Protein AF-A0A378VZH0-F1 (afdb_monomer)

Nearest PDB structures (foldseek):
  8a3v-assembly1_A  TM=7.792E-01  e=4.083E-11  Vibrio cholerae
  7t22-assembly1_F  TM=6.990E-01  e=3.457E-10  Escherichia coli K-12
  2r5u-assembly1_A  TM=9.562E-01  e=1.213E-07  unclassified
  2r6e-assembly1_A  TM=9.389E-01  e=1.213E-07  Geobacillus stearothermophilus
  2r5u-assembly1_F  TM=9.500E-01  e=8.712E-07  unclassified

Secondary structure (DSSP, 8-state):
---GGG-SSHHHHHHHHHHHHHHHTT----HHHHHHHHHHTT-TTTTTHHHHHHHHHHH---GGGHHHHHHHHHHHHHHHHHHHHHHHHHHHHH--TT--HHHHHHHHHHHHHHHHHHHHHHHS----HHHHHHHHHHHHHHHHTSS-TT---S---S-TTSTT---------

Mean predicted aligned error: 15.37 Å

pLDDT: mean 76.11, std 18.58, range [34.81, 94.12]

Organism: Neisseria gonorrhoeae (NCBI:txid485)

Foldseek 3Di:
DAALLLDPQVLSSLLRVLCVVCVVVVHDNDLVSSCVSCVVVVNQVVNVHSVVSVVVVVPDPDCPCVVVVRVVSNVSSLVVLVVVLVVVLVVCVVPVVPPDPVVSVVVSVVSNVVSVVVVVCVVPPDPPVVVVVVVVVVVVVVVVPPPDPPDDPDDPPPDPPPVPDDDPDDDDD

Solvent-accessible surface area (backbone atoms only — not comparable to full-atom values): 10300 Å² total; per-residue (Å²): 92,75,57,42,82,37,42,88,50,68,31,55,20,53,52,46,45,48,39,52,50,30,49,74,70,74,38,77,69,47,74,66,53,41,46,53,54,29,49,76,68,74,37,30,66,70,42,59,32,70,70,43,52,53,52,51,62,71,71,52,70,78,71,89,52,49,69,60,53,45,50,54,41,42,54,56,29,52,56,49,53,50,52,50,52,50,52,50,46,54,50,41,71,78,52,46,86,89,56,55,73,65,60,54,47,54,55,45,52,52,55,55,47,51,56,52,50,56,52,48,57,28,69,61,48,77,72,54,66,69,58,57,49,48,54,52,50,51,51,48,49,57,61,67,69,46,94,59,101,80,74,75,94,56,87,82,85,83,62,82,82,68,78,79,59,82,80,84,76,80,88,81,135

InterPro domains:
  IPR007693 DNA helicase, DnaB-like, N-te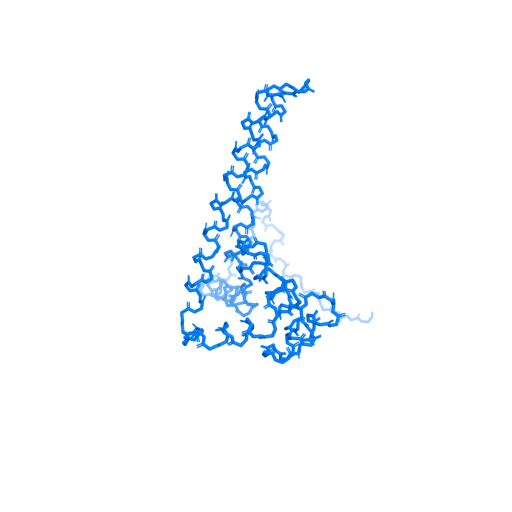rminal [PF00772] (2-75)
  IPR016136 DNA helicase DnaB, N-terminal/DNA primase DnaG, C-terminal [G3DSA:1.10.860.10] (1-133)
  IPR036185 DNA helicase, DnaB-like, N-terminal domain superfamily [SSF48024] (2-83)

Structure (mmCIF, N/CA/C/O backbone):
data_AF-A0A378VZH0-F1
#
_entry.id   AF-A0A378VZH0-F1
#
loop_
_atom_site.group_PDB
_atom_site.id
_atom_site.type_symbol
_atom_site.label_atom_id
_atom_site.label_alt_id
_atom_site.label_comp_id
_atom_site.label_asym_id
_atom_site.label_entity_id
_atom_site.label_seq_id
_atom_site.pdbx_PDB_ins_code
_atom_site.Cartn_x
_atom_site.Cartn_y
_atom_site.Cartn_z
_atom_site.occupancy
_atom_site.B_iso_or_equiv
_atom_site.aut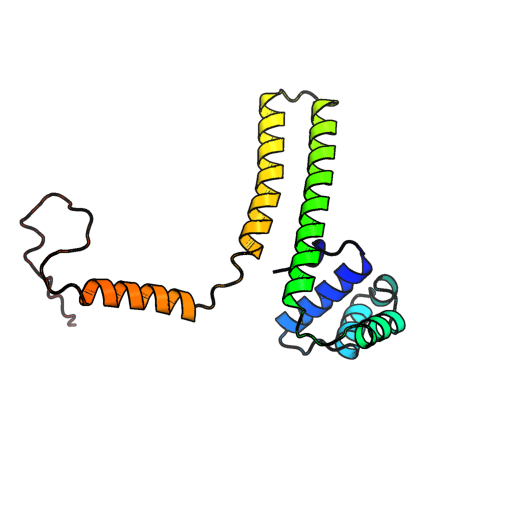h_seq_id
_atom_site.auth_comp_id
_atom_site.auth_asym_id
_atom_site.auth_atom_id
_atom_site.pdbx_PDB_model_num
ATOM 1 N N . MET A 1 1 ? -9.698 -3.424 -3.950 1.00 63.75 1 MET A N 1
ATOM 2 C CA . MET A 1 1 ? -9.376 -3.304 -2.515 1.00 63.75 1 MET A CA 1
ATOM 3 C C . MET A 1 1 ? -8.077 -2.526 -2.349 1.00 63.75 1 MET A C 1
ATOM 5 O O . MET A 1 1 ? -7.271 -2.524 -3.277 1.00 63.75 1 MET A O 1
ATOM 9 N N . VAL A 1 2 ? -7.932 -1.833 -1.219 1.00 76.81 2 VAL A N 1
ATOM 10 C CA . VAL A 1 2 ? -6.747 -1.038 -0.841 1.00 76.81 2 VAL A CA 1
ATOM 11 C C . VAL A 1 2 ? -5.803 -1.924 -0.027 1.00 76.81 2 VAL A C 1
ATOM 13 O O . VAL A 1 2 ? -6.284 -2.721 0.778 1.00 76.81 2 VAL A O 1
ATOM 16 N N . SER A 1 3 ? -4.492 -1.809 -0.237 1.00 81.12 3 SER A N 1
ATOM 17 C CA . SER A 1 3 ? -3.462 -2.491 0.560 1.00 81.12 3 SER A CA 1
ATOM 18 C C . SER A 1 3 ? -2.692 -1.507 1.449 1.00 81.12 3 SER A C 1
ATOM 20 O O . SER A 1 3 ? -2.743 -0.295 1.247 1.00 81.12 3 SER A O 1
ATOM 22 N N . GLY A 1 4 ? -1.933 -2.014 2.428 1.00 81.25 4 GLY A N 1
ATOM 23 C CA . GLY A 1 4 ? -1.091 -1.163 3.281 1.00 81.25 4 GLY A CA 1
ATOM 24 C C . GLY A 1 4 ? -0.086 -0.318 2.486 1.00 81.25 4 GLY A C 1
ATOM 25 O O . GLY A 1 4 ? 0.215 0.804 2.872 1.00 81.25 4 GLY A O 1
ATOM 26 N N . GLU A 1 5 ? 0.382 -0.805 1.336 1.00 82.69 5 GLU A N 1
ATOM 27 C CA . GLU A 1 5 ? 1.329 -0.092 0.467 1.00 82.69 5 GLU A CA 1
ATOM 28 C C . GLU A 1 5 ? 0.696 1.088 -0.285 1.00 82.69 5 GLU A C 1
ATOM 30 O O . GLU A 1 5 ? 1.405 2.004 -0.713 1.00 82.69 5 GLU A O 1
ATOM 35 N N . ASP A 1 6 ? -0.637 1.115 -0.385 1.00 84.06 6 ASP A N 1
ATOM 36 C CA . ASP A 1 6 ? -1.366 2.216 -1.011 1.00 84.06 6 ASP A CA 1
ATOM 37 C C . ASP A 1 6 ? -1.351 3.495 -0.169 1.00 84.06 6 ASP A C 1
ATOM 39 O O . ASP A 1 6 ? -1.590 4.592 -0.690 1.00 84.06 6 ASP A O 1
ATOM 43 N N . PHE A 1 7 ? -1.025 3.398 1.119 1.00 87.31 7 PHE A N 1
ATOM 44 C CA . PHE A 1 7 ? -0.873 4.564 1.974 1.00 87.31 7 PHE A CA 1
ATOM 45 C C . PHE A 1 7 ? 0.501 5.205 1.774 1.00 87.31 7 PHE A C 1
ATOM 47 O O . PHE A 1 7 ? 1.539 4.546 1.731 1.00 87.31 7 PHE A O 1
ATOM 54 N N . TYR A 1 8 ? 0.524 6.529 1.649 1.00 86.06 8 TYR A N 1
ATOM 55 C CA . TYR A 1 8 ? 1.780 7.264 1.500 1.00 86.06 8 TYR A CA 1
ATOM 56 C C . TYR A 1 8 ? 2.588 7.279 2.803 1.00 86.06 8 TYR A C 1
ATOM 58 O O . TYR A 1 8 ? 3.790 7.040 2.796 1.00 86.06 8 TYR A O 1
ATOM 66 N N . ARG A 1 9 ? 1.902 7.534 3.920 1.00 88.19 9 ARG A N 1
ATOM 67 C CA . ARG A 1 9 ? 2.491 7.644 5.255 1.00 88.19 9 ARG A CA 1
ATOM 68 C C . ARG A 1 9 ? 2.786 6.270 5.837 1.00 88.19 9 ARG A C 1
ATOM 70 O O . ARG A 1 9 ? 1.907 5.409 5.812 1.00 88.19 9 ARG A O 1
ATOM 77 N N . HIS A 1 10 ? 3.994 6.084 6.369 1.00 89.12 10 HIS A N 1
ATOM 78 C CA . HIS A 1 10 ? 4.422 4.818 6.965 1.00 89.12 10 HIS A CA 1
ATOM 79 C C . HIS A 1 10 ? 3.506 4.412 8.122 1.00 89.12 10 HIS A C 1
ATOM 81 O O . HIS A 1 10 ? 3.056 3.271 8.182 1.00 89.12 10 HIS A O 1
ATOM 87 N N . GLU A 1 11 ? 3.134 5.380 8.955 1.00 90.88 11 GLU A N 1
ATOM 88 C CA . GLU A 1 11 ? 2.255 5.207 10.108 1.00 90.88 11 GLU A CA 1
ATOM 89 C C . GLU A 1 11 ? 0.908 4.597 9.685 1.00 90.88 11 GLU A C 1
ATOM 91 O O . GLU A 1 11 ? 0.421 3.639 10.279 1.00 90.88 11 GLU A O 1
ATOM 96 N N . HIS A 1 12 ? 0.335 5.084 8.578 1.00 90.81 12 HIS A N 1
ATOM 97 C CA . HIS A 1 12 ? -0.923 4.563 8.030 1.00 90.81 12 HIS A CA 1
ATOM 98 C C . HIS A 1 12 ? -0.783 3.144 7.480 1.00 90.81 12 HIS A C 1
ATOM 100 O O . HIS A 1 12 ? -1.733 2.368 7.577 1.00 90.81 12 HIS A O 1
ATOM 106 N N . ARG A 1 13 ? 0.391 2.777 6.947 1.00 91.88 13 ARG A N 1
ATOM 107 C CA . ARG A 1 13 ? 0.657 1.398 6.504 1.00 91.88 13 ARG A CA 1
ATOM 108 C C . ARG A 1 13 ? 0.629 0.434 7.683 1.00 91.88 13 ARG A C 1
ATOM 110 O O . ARG A 1 13 ? -0.006 -0.615 7.584 1.00 91.88 13 ARG A O 1
ATOM 117 N N . LEU A 1 14 ? 1.299 0.798 8.781 1.00 91.50 14 LEU A N 1
ATOM 118 C CA . LEU A 1 14 ? 1.364 -0.008 10.004 1.00 91.50 14 LEU A CA 1
ATOM 119 C C . LEU A 1 14 ? -0.038 -0.226 10.583 1.00 91.50 14 LEU A C 1
ATOM 121 O O . LEU A 1 14 ? -0.440 -1.365 10.824 1.00 91.50 14 LEU A O 1
ATOM 125 N N . ILE A 1 15 ? -0.810 0.857 10.710 1.00 91.12 15 ILE A N 1
ATOM 126 C CA . ILE A 1 15 ? -2.181 0.824 11.233 1.00 91.12 15 ILE A CA 1
ATOM 127 C C . ILE A 1 15 ? -3.077 -0.054 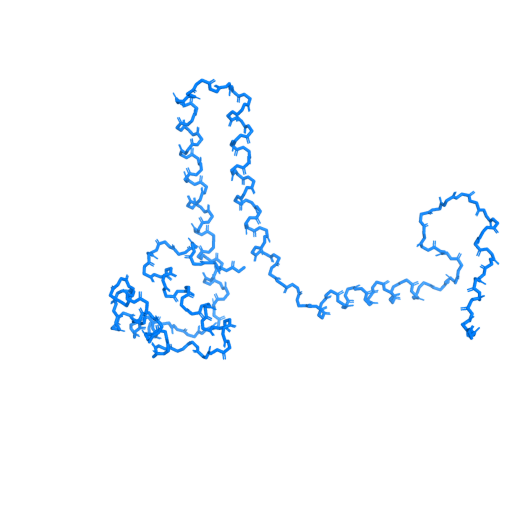10.351 1.00 91.12 15 ILE A C 1
ATOM 129 O O . ILE A 1 15 ? -3.737 -0.964 10.850 1.00 91.12 15 ILE A O 1
ATOM 133 N N . PHE A 1 16 ? -3.076 0.161 9.031 1.00 91.12 16 PHE A N 1
ATOM 134 C CA . PHE A 1 16 ? -3.915 -0.615 8.114 1.00 91.12 16 PHE A CA 1
ATOM 135 C C . PHE A 1 16 ? -3.548 -2.105 8.103 1.00 91.12 16 PHE A C 1
ATOM 137 O O . PHE A 1 16 ? -4.428 -2.969 8.043 1.00 91.12 16 PHE A O 1
ATOM 144 N N . ARG A 1 17 ? -2.252 -2.425 8.189 1.00 91.38 17 ARG A N 1
ATOM 145 C CA . ARG A 1 17 ? -1.775 -3.808 8.288 1.00 91.38 17 ARG A CA 1
ATOM 146 C C . ARG A 1 17 ? -2.262 -4.471 9.575 1.00 91.38 17 ARG A C 1
ATOM 148 O O . ARG A 1 17 ? -2.738 -5.600 9.508 1.00 91.38 17 ARG A O 1
ATOM 155 N N . SER A 1 18 ? -2.177 -3.776 10.710 1.00 91.06 18 SER A N 1
ATOM 156 C CA . SER A 1 18 ? -2.675 -4.277 11.996 1.00 91.06 18 SER A CA 1
ATOM 157 C C . SER A 1 18 ? -4.188 -4.533 11.952 1.00 91.06 18 SER A C 1
ATOM 159 O O . SER A 1 18 ? -4.636 -5.632 12.274 1.00 91.06 18 SER A O 1
ATOM 161 N N . ILE A 1 19 ? -4.968 -3.591 11.408 1.00 90.06 19 ILE A N 1
ATOM 162 C CA . ILE A 1 19 ? -6.417 -3.757 11.196 1.00 90.06 19 ILE A CA 1
ATOM 163 C C . ILE A 1 19 ? -6.711 -4.985 10.325 1.00 90.06 19 ILE A C 1
ATOM 165 O O . ILE A 1 19 ? -7.535 -5.822 10.684 1.00 90.06 19 ILE A O 1
ATOM 169 N N . THR A 1 20 ? -6.017 -5.125 9.193 1.00 89.50 20 THR A N 1
ATOM 170 C CA . THR A 1 20 ? -6.216 -6.253 8.269 1.00 89.50 20 THR A CA 1
ATOM 171 C C . THR A 1 20 ? -5.892 -7.587 8.941 1.00 89.50 20 THR A C 1
ATOM 173 O O . THR A 1 20 ? -6.623 -8.560 8.775 1.00 89.50 20 THR A O 1
ATOM 176 N N . LYS A 1 21 ? -4.815 -7.633 9.732 1.00 89.88 21 LYS A N 1
ATOM 177 C CA . LYS A 1 21 ? -4.418 -8.814 10.503 1.00 89.88 21 LYS A CA 1
ATOM 178 C C . LYS A 1 21 ? -5.493 -9.206 11.519 1.00 89.88 21 LYS A C 1
ATOM 180 O O . LYS A 1 21 ? -5.902 -10.361 11.529 1.00 89.88 21 LYS A O 1
ATOM 185 N N . LEU A 1 22 ? -5.988 -8.256 12.313 1.00 89.69 22 LEU A N 1
ATOM 186 C CA . LEU A 1 22 ? -7.042 -8.505 13.302 1.00 89.69 22 LEU A CA 1
ATOM 187 C C . LEU A 1 22 ? -8.328 -9.026 12.646 1.00 89.69 22 LEU A C 1
ATOM 189 O O . LEU A 1 22 ? -8.890 -10.015 13.111 1.00 89.69 22 LEU A O 1
ATOM 193 N N . ILE A 1 23 ? -8.740 -8.428 11.523 1.00 87.94 23 ILE A N 1
ATOM 194 C CA . ILE A 1 23 ? -9.917 -8.874 10.763 1.00 87.94 23 ILE A CA 1
ATOM 195 C C . ILE A 1 23 ? -9.720 -10.302 10.233 1.00 87.94 23 ILE A C 1
ATOM 197 O O . ILE A 1 23 ? -10.628 -11.124 10.347 1.00 87.94 23 ILE A O 1
ATOM 201 N N . ASN A 1 24 ? -8.535 -10.629 9.708 1.00 88.62 24 ASN A N 1
ATOM 202 C CA . ASN A 1 24 ? -8.218 -11.983 9.243 1.00 88.62 24 ASN A CA 1
ATOM 203 C C . ASN A 1 24 ? -8.213 -13.009 10.388 1.00 88.62 24 ASN A C 1
ATOM 205 O O . ASN A 1 24 ? -8.597 -14.159 10.190 1.00 88.62 24 ASN A O 1
ATOM 209 N N . GLU A 1 25 ? -7.827 -12.593 11.594 1.00 91.44 25 GLU A N 1
ATOM 210 C CA . GLU A 1 25 ? -7.908 -13.394 12.822 1.00 91.44 25 GLU A CA 1
ATOM 211 C C . GLU A 1 25 ? -9.338 -13.467 13.399 1.00 91.44 25 GLU A C 1
ATOM 213 O O . GLU A 1 25 ? -9.537 -14.034 14.472 1.00 91.44 25 GLU A O 1
ATOM 218 N N . SER A 1 26 ? -10.348 -12.911 12.712 1.00 89.88 26 SER A N 1
ATOM 219 C CA . SER A 1 26 ? -11.735 -12.795 13.198 1.00 89.88 26 SER A CA 1
ATOM 220 C C . SER A 1 26 ? -11.858 -12.054 14.536 1.00 89.88 26 SER A C 1
ATOM 222 O O . SER A 1 26 ? -12.787 -12.286 15.312 1.00 89.88 26 SER A O 1
ATOM 224 N N . ARG A 1 27 ? -10.917 -11.148 14.816 1.00 85.25 27 ARG A N 1
ATOM 225 C CA . ARG A 1 27 ? -10.925 -10.273 15.989 1.00 85.25 27 ARG A CA 1
ATOM 226 C C . ARG A 1 27 ? -11.479 -8.899 15.600 1.00 85.25 27 ARG A C 1
ATOM 228 O O . ARG A 1 27 ? -11.213 -8.426 14.493 1.00 85.25 27 ARG A O 1
ATOM 235 N N . PRO A 1 28 ? -12.243 -8.236 16.486 1.00 86.44 28 PRO A N 1
ATOM 236 C CA . PRO A 1 28 ? -12.669 -6.865 16.241 1.00 86.44 28 PRO A CA 1
ATOM 237 C C . PRO A 1 28 ? -11.444 -5.950 16.112 1.00 86.44 28 PRO A C 1
ATOM 239 O O . PRO A 1 28 ? -10.451 -6.138 16.813 1.00 86.44 28 PRO A O 1
ATOM 242 N N . ALA A 1 29 ? -11.523 -4.987 15.193 1.00 87.19 29 ALA A N 1
ATOM 243 C CA . ALA A 1 29 ? -10.500 -3.971 14.968 1.00 87.19 29 ALA A CA 1
ATOM 244 C C . ALA A 1 29 ? -11.018 -2.612 15.460 1.00 87.19 29 ALA A C 1
ATOM 246 O O . ALA A 1 29 ? -11.522 -1.794 14.690 1.00 87.19 29 ALA A O 1
ATOM 247 N N . ASP A 1 30 ? -10.931 -2.407 16.767 1.00 88.44 30 ASP A N 1
ATOM 248 C CA . ASP A 1 30 ? -11.167 -1.135 17.449 1.00 88.44 30 ASP A CA 1
ATOM 249 C C . ASP A 1 30 ? -9.836 -0.485 17.872 1.00 88.44 30 ASP A C 1
ATOM 251 O O . ASP A 1 30 ? -8.755 -1.050 17.709 1.00 88.44 30 ASP A O 1
ATOM 255 N N . VAL A 1 31 ? -9.898 0.737 18.406 1.00 89.62 31 VAL A N 1
ATOM 256 C CA . VAL A 1 31 ? -8.698 1.506 18.781 1.00 89.62 31 VAL A CA 1
ATOM 257 C C . VAL A 1 31 ? -7.835 0.768 19.812 1.00 89.62 31 VAL A C 1
ATOM 259 O O . VAL A 1 31 ? -6.610 0.836 19.730 1.00 89.62 31 VAL A O 1
ATOM 262 N N . ILE A 1 32 ? -8.452 0.047 20.752 1.00 89.94 32 ILE A N 1
ATOM 263 C CA . ILE A 1 32 ? -7.750 -0.653 21.834 1.00 89.94 32 ILE A CA 1
ATOM 264 C C . ILE A 1 32 ? -7.060 -1.896 21.272 1.00 89.94 32 ILE A C 1
ATOM 266 O O . ILE A 1 32 ? -5.863 -2.084 21.457 1.00 89.94 32 ILE A O 1
ATOM 270 N N . THR A 1 33 ? -7.785 -2.712 20.512 1.00 91.50 33 THR A N 1
ATOM 271 C CA . THR A 1 33 ? -7.247 -3.939 19.902 1.00 91.50 33 THR A CA 1
ATOM 272 C C . THR A 1 33 ? -6.139 -3.660 18.885 1.00 91.50 33 THR A C 1
ATOM 274 O O . THR A 1 33 ? -5.155 -4.402 18.830 1.00 91.50 33 THR A O 1
ATOM 277 N N . VAL A 1 34 ? -6.248 -2.573 18.113 1.00 92.06 34 VAL A N 1
ATOM 278 C CA . VAL A 1 34 ? -5.184 -2.116 17.203 1.00 92.06 34 VAL A CA 1
ATOM 279 C C . VAL A 1 34 ? -3.971 -1.613 17.985 1.00 92.06 34 VAL A C 1
ATOM 281 O O . VAL A 1 34 ? -2.842 -1.959 17.638 1.00 92.06 34 VAL A O 1
ATOM 284 N N . GLN A 1 35 ? -4.173 -0.841 19.058 1.00 92.88 35 GLN A N 1
ATOM 285 C CA . GLN A 1 35 ? -3.077 -0.412 19.930 1.00 92.88 35 GLN A CA 1
ATOM 286 C C . GLN A 1 35 ? -2.346 -1.620 20.531 1.00 92.88 35 GLN A C 1
ATOM 288 O O . GLN A 1 35 ? -1.120 -1.662 20.485 1.00 92.88 35 GLN A O 1
ATOM 293 N N . GLU A 1 36 ? -3.072 -2.602 21.064 1.00 92.00 36 GLU A N 1
ATOM 294 C CA . GLU A 1 36 ? -2.491 -3.816 21.643 1.00 92.00 36 GLU A CA 1
ATOM 295 C C . GLU A 1 36 ? -1.654 -4.598 20.622 1.00 92.00 36 GLU A C 1
ATOM 297 O O . GLU A 1 36 ? -0.547 -5.036 20.941 1.00 92.00 36 GLU A O 1
ATOM 302 N N . ASP A 1 37 ? -2.145 -4.768 19.388 1.00 93.19 37 ASP A N 1
ATOM 303 C CA . ASP A 1 37 ? -1.385 -5.459 18.341 1.00 93.19 37 ASP A CA 1
ATOM 304 C C . ASP A 1 37 ? -0.132 -4.675 17.930 1.00 93.19 37 ASP A C 1
ATOM 306 O O . ASP A 1 37 ? 0.939 -5.272 17.824 1.00 93.19 37 ASP A O 1
ATOM 310 N N . LEU A 1 38 ? -0.230 -3.351 17.763 1.00 93.12 38 LEU A N 1
ATOM 311 C CA . LEU A 1 38 ? 0.924 -2.498 17.459 1.00 93.12 38 LEU A CA 1
ATOM 312 C C . LEU A 1 38 ? 1.951 -2.496 18.595 1.00 93.12 38 LEU A C 1
ATOM 314 O O . LEU A 1 38 ? 3.151 -2.555 18.340 1.00 93.12 38 LEU A O 1
ATOM 318 N N . GLN A 1 39 ? 1.503 -2.465 19.849 1.00 93.50 39 GLN A N 1
ATOM 319 C CA . GLN A 1 39 ? 2.378 -2.499 21.018 1.00 93.50 39 GLN A CA 1
ATOM 320 C C . GLN A 1 39 ? 3.095 -3.843 21.144 1.00 93.50 39 GLN A C 1
ATOM 322 O O . GLN A 1 39 ? 4.296 -3.874 21.401 1.00 93.50 39 GLN A O 1
ATOM 327 N N . ARG A 1 40 ? 2.387 -4.953 20.906 1.00 93.19 40 ARG A N 1
ATOM 328 C CA . ARG A 1 40 ? 2.967 -6.303 20.901 1.00 93.19 40 ARG A CA 1
ATOM 329 C C . ARG A 1 40 ? 4.058 -6.471 19.843 1.00 93.19 40 ARG A C 1
ATOM 331 O O . ARG A 1 40 ? 4.974 -7.259 20.053 1.00 93.19 40 ARG A O 1
ATOM 338 N N . ASN A 1 41 ? 3.952 -5.752 18.729 1.00 91.25 41 ASN A N 1
ATOM 339 C CA . ASN A 1 41 ? 4.942 -5.781 17.655 1.00 91.25 41 ASN A CA 1
ATOM 340 C C . ASN A 1 41 ? 6.023 -4.689 17.806 1.00 91.25 41 ASN A C 1
ATOM 342 O O . ASN A 1 41 ? 6.845 -4.557 16.909 1.00 91.25 41 ASN A O 1
ATOM 346 N N . GLU A 1 42 ? 6.022 -3.909 18.896 1.00 93.06 42 GLU A N 1
ATOM 347 C CA . GLU A 1 42 ? 6.930 -2.766 19.126 1.00 93.06 42 GLU A CA 1
ATOM 348 C C . GLU A 1 42 ? 6.802 -1.633 18.080 1.00 93.06 42 GLU A C 1
ATOM 350 O O . GLU A 1 42 ? 7.712 -0.838 17.865 1.00 93.06 42 GLU A O 1
ATOM 355 N N . GLU A 1 43 ? 5.635 -1.514 17.443 1.00 93.25 43 GLU A N 1
ATOM 356 C CA . GLU A 1 43 ? 5.369 -0.580 16.339 1.00 93.25 43 GLU A CA 1
ATOM 357 C C . GLU A 1 43 ? 4.482 0.608 16.736 1.00 93.25 43 GLU A C 1
ATOM 359 O O . GLU A 1 43 ? 4.244 1.496 15.918 1.00 93.25 43 GLU A O 1
ATOM 364 N N . LEU A 1 44 ? 3.987 0.653 17.979 1.00 91.12 44 LEU A N 1
ATOM 365 C CA . LEU A 1 44 ? 3.051 1.688 18.439 1.00 91.12 44 LEU A CA 1
ATOM 366 C C . LEU A 1 44 ? 3.618 3.106 18.282 1.00 91.12 44 LEU A C 1
ATOM 368 O O . LEU A 1 44 ? 2.941 3.985 17.751 1.00 91.12 44 LEU A O 1
ATOM 372 N N . GLU A 1 45 ? 4.869 3.316 18.686 1.00 91.81 45 GLU A N 1
ATOM 373 C CA . GLU A 1 45 ? 5.538 4.615 18.552 1.00 91.81 45 GLU A CA 1
ATOM 374 C C . GLU A 1 45 ? 5.773 4.977 17.078 1.00 91.81 45 GLU A C 1
ATOM 376 O O . GLU A 1 45 ? 5.525 6.107 16.660 1.00 91.81 45 GLU A O 1
ATOM 381 N N . ALA A 1 46 ? 6.156 3.999 16.251 1.00 90.50 46 ALA A N 1
ATOM 382 C CA . ALA A 1 46 ? 6.330 4.187 14.810 1.00 90.50 46 ALA A CA 1
ATOM 383 C C . ALA A 1 46 ? 5.005 4.492 14.085 1.00 90.50 46 ALA A C 1
ATOM 385 O O . ALA A 1 46 ? 5.005 5.134 13.036 1.00 90.50 46 ALA A O 1
ATOM 386 N N . ALA A 1 47 ? 3.872 4.065 14.648 1.00 88.81 47 ALA A N 1
ATOM 387 C CA . ALA A 1 47 ? 2.534 4.385 14.165 1.00 88.81 47 ALA A CA 1
ATOM 388 C C . ALA A 1 47 ? 2.021 5.762 14.635 1.00 88.81 47 ALA A C 1
ATOM 390 O O . ALA A 1 47 ? 0.918 6.149 14.253 1.00 88.81 47 ALA A O 1
ATOM 391 N N . GLY A 1 48 ? 2.801 6.513 15.423 1.00 88.44 48 GLY A N 1
ATOM 392 C CA . GLY A 1 48 ? 2.433 7.833 15.950 1.00 88.44 48 GLY A CA 1
ATOM 393 C C . GLY A 1 48 ? 1.870 7.820 17.375 1.00 88.44 48 GLY A C 1
ATOM 394 O O . GLY A 1 48 ? 1.457 8.868 17.871 1.00 88.44 48 GLY A O 1
ATOM 395 N N . GLY A 1 49 ? 1.858 6.662 18.040 1.00 91.44 49 GLY A N 1
ATOM 396 C CA . GLY A 1 49 ? 1.403 6.512 19.419 1.00 91.44 49 GLY A CA 1
ATOM 397 C C . GLY A 1 49 ? -0.118 6.428 19.578 1.00 91.44 49 GLY A C 1
ATOM 398 O O . GLY A 1 49 ? -0.899 6.567 18.633 1.00 91.44 49 GLY A O 1
ATOM 399 N N . PHE A 1 50 ? -0.554 6.195 20.815 1.00 89.62 50 PHE A N 1
ATOM 400 C CA . PHE A 1 50 ? -1.967 5.980 21.141 1.00 89.62 50 PHE A CA 1
ATOM 401 C C . PHE A 1 50 ? -2.853 7.208 20.859 1.00 89.62 50 PHE A C 1
ATOM 403 O O . PHE A 1 50 ? -3.928 7.078 20.274 1.00 89.62 50 PHE A O 1
ATOM 410 N N . GLU A 1 51 ? -2.371 8.408 21.189 1.00 90.25 51 GLU A N 1
ATOM 411 C CA . GLU A 1 51 ? -3.058 9.682 20.912 1.00 90.25 51 GLU A CA 1
ATOM 412 C C . GLU A 1 51 ? -3.374 9.863 19.419 1.00 90.25 51 GLU A C 1
ATOM 414 O O . GLU A 1 51 ? -4.443 10.358 19.043 1.00 90.25 51 GLU A O 1
ATOM 419 N N . TYR A 1 52 ? -2.477 9.409 18.539 1.00 90.19 52 TYR A N 1
ATOM 420 C CA . TYR A 1 52 ? -2.693 9.492 17.099 1.00 90.19 52 TYR A CA 1
ATOM 421 C C . TYR A 1 52 ? -3.827 8.574 16.632 1.00 90.19 52 TYR A C 1
ATOM 423 O O . TYR A 1 52 ? -4.654 8.986 15.815 1.00 90.19 52 TYR A O 1
ATOM 431 N N . LEU A 1 53 ? -3.928 7.364 17.192 1.00 87.31 53 LEU A N 1
ATOM 432 C CA . LEU A 1 53 ? -5.026 6.437 16.900 1.00 87.31 53 LEU A CA 1
ATOM 433 C C . LEU A 1 53 ? -6.380 7.006 17.342 1.00 87.31 53 LEU A C 1
ATOM 435 O O . LEU A 1 53 ? -7.348 6.942 16.582 1.00 87.31 53 LEU A O 1
ATOM 439 N N . ILE A 1 54 ? -6.441 7.619 18.529 1.00 86.88 54 ILE A N 1
ATOM 440 C CA . ILE A 1 54 ? -7.649 8.303 19.020 1.00 86.88 54 ILE A CA 1
ATOM 441 C C . ILE A 1 54 ? -8.033 9.443 18.078 1.00 86.88 54 ILE A C 1
ATOM 443 O O . ILE A 1 54 ? -9.189 9.553 17.667 1.00 86.88 54 ILE A O 1
ATOM 447 N N . THR A 1 55 ? -7.057 10.267 17.698 1.00 87.69 55 THR A N 1
ATOM 448 C CA . THR A 1 55 ? -7.271 11.398 16.792 1.00 87.69 55 THR A CA 1
ATOM 449 C C . THR A 1 55 ? -7.823 10.927 15.445 1.00 87.69 55 THR A C 1
ATOM 451 O O . THR A 1 55 ? -8.736 11.550 14.903 1.00 87.69 55 THR A O 1
ATOM 454 N N . LEU A 1 56 ? -7.319 9.816 14.901 1.00 85.69 56 LEU A N 1
ATOM 455 C CA . LEU A 1 56 ? -7.848 9.221 13.672 1.00 85.69 56 LEU A CA 1
ATOM 456 C C . LEU A 1 56 ? -9.289 8.731 13.852 1.00 85.69 56 LEU A C 1
ATOM 458 O O . LEU A 1 56 ? -10.133 9.007 12.999 1.00 85.69 56 LEU A O 1
ATOM 462 N N . ALA A 1 57 ? -9.593 8.058 14.962 1.00 83.81 57 ALA A N 1
ATOM 463 C CA . ALA A 1 57 ? -10.937 7.563 15.247 1.00 83.81 57 ALA A CA 1
ATOM 464 C C . ALA A 1 57 ? -11.962 8.701 15.398 1.00 83.81 57 ALA A C 1
ATOM 466 O O . ALA A 1 57 ? -13.076 8.595 14.893 1.00 83.81 57 ALA A O 1
ATOM 467 N N . GLN A 1 58 ? -11.578 9.811 16.034 1.00 83.00 58 GLN A N 1
ATOM 468 C CA . GLN A 1 58 ? -12.448 10.974 16.237 1.00 83.00 58 GLN A CA 1
ATOM 469 C C . GLN A 1 58 ? -12.645 11.812 14.967 1.00 83.00 58 GLN A C 1
ATOM 471 O O . GLN A 1 58 ? -13.726 12.353 14.747 1.00 83.00 58 GLN A O 1
ATOM 476 N N . ASN A 1 59 ? -11.616 11.917 14.122 1.00 79.81 59 ASN A N 1
ATOM 477 C CA . ASN A 1 59 ? -11.672 12.687 12.876 1.00 79.81 59 ASN A CA 1
ATOM 478 C C . ASN A 1 59 ? -12.227 11.897 11.687 1.00 79.81 59 ASN A C 1
ATOM 480 O O . ASN A 1 59 ? -12.306 12.441 10.587 1.00 79.81 59 ASN A O 1
ATOM 484 N N . THR A 1 60 ? -12.599 10.629 11.876 1.00 71.31 60 THR A N 1
ATOM 485 C CA . THR A 1 60 ? -13.239 9.831 10.830 1.00 71.31 60 THR A CA 1
ATOM 486 C C . THR A 1 60 ? -14.754 10.060 10.892 1.00 71.31 60 THR A C 1
ATOM 488 O O . THR A 1 60 ? -15.408 9.542 11.797 1.00 71.31 60 THR A O 1
ATOM 491 N N . PRO A 1 61 ? -15.347 10.843 9.966 1.00 66.12 61 PRO A N 1
ATOM 492 C CA . PRO A 1 61 ? -16.797 10.995 9.893 1.00 66.12 61 PRO A CA 1
ATOM 493 C C . PRO A 1 61 ? -17.467 9.674 9.475 1.00 66.12 61 PRO A C 1
ATOM 495 O O . PRO A 1 61 ? -16.811 8.657 9.263 1.00 66.12 61 PRO A O 1
ATOM 498 N N . SER A 1 62 ? -18.796 9.699 9.324 1.00 68.62 62 SER A N 1
ATOM 499 C CA . SER A 1 62 ? -19.610 8.545 8.914 1.00 68.62 62 SER A CA 1
ATOM 500 C C . SER A 1 62 ? -18.954 7.678 7.826 1.00 68.62 62 SER A C 1
ATOM 502 O O . SER A 1 62 ? -18.554 8.169 6.766 1.00 68.62 62 SER A O 1
ATOM 504 N N . ALA A 1 63 ? -18.941 6.361 8.059 1.00 69.44 63 ALA A N 1
ATOM 505 C CA . ALA A 1 63 ? -18.412 5.350 7.142 1.00 69.44 63 ALA A CA 1
ATOM 506 C C . ALA A 1 63 ? -19.159 5.271 5.792 1.00 69.44 63 ALA A C 1
ATOM 508 O O . ALA A 1 63 ? -18.745 4.523 4.907 1.00 69.44 63 ALA A O 1
ATOM 509 N N . ALA A 1 64 ? -20.225 6.058 5.596 1.00 72.62 64 ALA A N 1
ATOM 510 C CA . ALA A 1 64 ? -21.024 6.096 4.372 1.00 72.62 64 ALA A CA 1
ATOM 511 C C . ALA A 1 64 ? -20.192 6.316 3.091 1.00 72.62 64 ALA A C 1
ATOM 513 O O . ALA A 1 64 ? -20.527 5.772 2.043 1.00 72.62 64 ALA A O 1
ATOM 514 N N . ASN A 1 65 ? -19.076 7.053 3.175 1.00 73.94 65 ASN A N 1
ATOM 515 C CA . ASN A 1 65 ? -18.213 7.362 2.027 1.00 73.94 65 ASN A CA 1
ATOM 516 C C . ASN A 1 65 ? -16.915 6.535 1.966 1.00 73.94 65 ASN A C 1
ATOM 518 O O . ASN A 1 65 ? -16.030 6.851 1.167 1.00 73.94 65 ASN A O 1
ATOM 522 N N . ILE A 1 66 ? -16.775 5.469 2.765 1.00 82.81 66 ILE A N 1
ATOM 523 C CA . ILE A 1 66 ? -15.519 4.701 2.862 1.00 82.81 66 ILE A CA 1
ATOM 524 C C . ILE A 1 66 ? -15.037 4.167 1.507 1.00 82.81 66 ILE A C 1
ATOM 526 O O . ILE A 1 66 ? -13.845 4.221 1.210 1.00 82.81 66 ILE A O 1
ATOM 530 N N . ARG A 1 67 ? -15.965 3.730 0.640 1.00 81.06 67 ARG A N 1
ATOM 531 C CA . ARG A 1 67 ? -15.641 3.250 -0.713 1.00 81.06 67 ARG A CA 1
ATOM 532 C C . ARG A 1 67 ? -14.981 4.341 -1.555 1.00 81.06 67 ARG A C 1
ATOM 534 O O . ARG A 1 67 ? -13.951 4.090 -2.171 1.00 81.06 67 ARG A O 1
ATOM 541 N N . ARG A 1 68 ? -15.514 5.565 -1.520 1.00 81.25 68 ARG A N 1
ATOM 542 C CA . ARG A 1 68 ? -14.973 6.687 -2.296 1.00 81.25 68 ARG A CA 1
ATOM 543 C C . ARG A 1 68 ? -13.595 7.117 -1.794 1.00 81.25 68 ARG A C 1
ATOM 545 O O . ARG A 1 68 ? -12.719 7.411 -2.601 1.00 81.25 68 ARG A O 1
ATOM 552 N N . TYR A 1 69 ? -13.372 7.130 -0.481 1.00 82.75 69 TYR A N 1
ATOM 553 C CA . TYR A 1 69 ? -12.042 7.420 0.066 1.00 82.75 69 TYR A CA 1
ATOM 554 C C . TYR A 1 69 ? -11.024 6.334 -0.292 1.00 82.75 69 TYR A C 1
ATOM 556 O O . TYR A 1 69 ? -9.899 6.656 -0.670 1.00 82.75 69 TYR A O 1
ATOM 564 N N . ALA A 1 70 ? -11.430 5.064 -0.249 1.00 83.69 70 ALA A N 1
ATOM 565 C CA . ALA A 1 70 ? -10.598 3.945 -0.675 1.00 83.69 70 ALA A CA 1
ATOM 566 C C . ALA A 1 70 ? -10.198 4.055 -2.159 1.00 83.69 70 ALA A C 1
ATOM 568 O O . ALA A 1 70 ? -9.035 3.836 -2.501 1.00 83.69 70 ALA A O 1
ATOM 569 N N . GLU A 1 71 ? -11.125 4.460 -3.032 1.00 84.50 71 GLU A N 1
ATOM 570 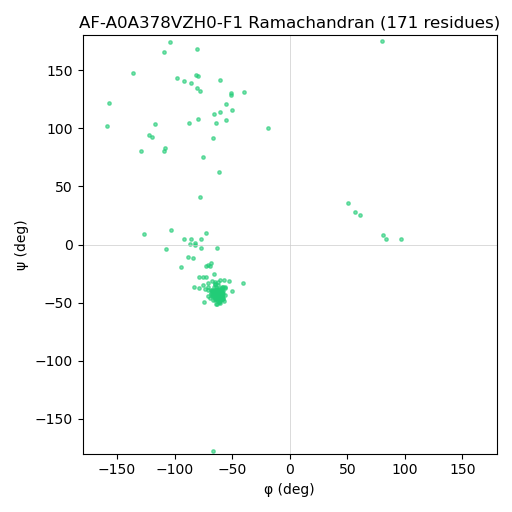C CA . GLU A 1 71 ? -10.838 4.746 -4.444 1.00 84.50 71 GLU A CA 1
ATOM 571 C C . GLU A 1 71 ? -9.809 5.871 -4.607 1.00 84.50 71 GLU A C 1
ATOM 573 O O . GLU A 1 71 ? -8.844 5.701 -5.349 1.00 84.50 71 GLU A O 1
ATOM 578 N N . ILE A 1 72 ? -9.958 6.982 -3.875 1.00 86.06 72 ILE A N 1
ATOM 579 C CA . ILE A 1 72 ? -9.015 8.112 -3.927 1.00 86.06 72 ILE A CA 1
ATOM 580 C C . ILE A 1 72 ? -7.611 7.674 -3.492 1.00 86.06 72 ILE A C 1
ATOM 582 O O . ILE A 1 72 ? -6.627 7.993 -4.160 1.00 86.06 72 ILE A O 1
ATOM 586 N N . VAL A 1 73 ? -7.494 6.937 -2.382 1.00 87.50 73 VAL A N 1
ATOM 587 C CA . VAL A 1 73 ? -6.198 6.432 -1.895 1.00 87.50 73 VAL A CA 1
ATOM 588 C C . VAL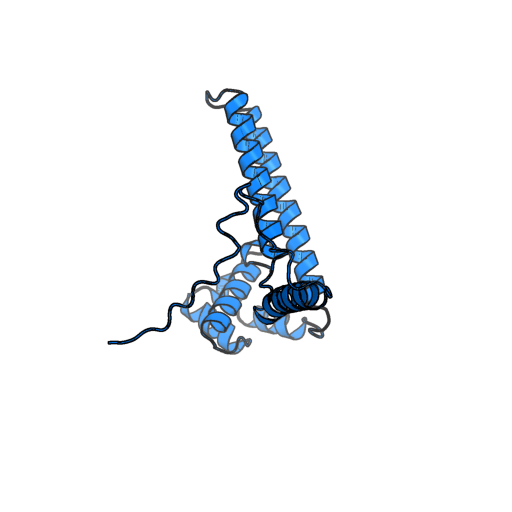 A 1 73 ? -5.552 5.524 -2.940 1.00 87.50 73 VAL A C 1
ATOM 590 O O . VAL A 1 73 ? -4.367 5.684 -3.245 1.00 87.50 73 VAL A O 1
ATOM 593 N N . ARG A 1 74 ? -6.338 4.629 -3.550 1.00 86.12 74 ARG A N 1
ATOM 594 C CA . ARG A 1 74 ? -5.863 3.725 -4.601 1.00 86.12 74 ARG A CA 1
ATOM 595 C C . ARG A 1 74 ? -5.388 4.479 -5.840 1.00 86.12 74 ARG A C 1
ATOM 597 O O . ARG A 1 74 ? -4.305 4.198 -6.340 1.00 86.12 74 ARG A O 1
ATOM 604 N N . GLU A 1 75 ? -6.156 5.453 -6.313 1.00 87.75 75 GLU A N 1
ATOM 605 C CA . GLU A 1 75 ? -5.792 6.271 -7.472 1.00 87.75 75 GLU A CA 1
ATOM 606 C C . GLU A 1 75 ? -4.469 7.011 -7.231 1.00 87.75 75 GLU A C 1
ATOM 608 O O . GLU A 1 75 ? -3.562 6.990 -8.063 1.00 87.75 75 GLU A O 1
ATOM 613 N N . ARG A 1 76 ? -4.309 7.597 -6.038 1.00 89.94 76 ARG A N 1
ATOM 614 C CA . ARG A 1 76 ? -3.064 8.263 -5.637 1.00 89.94 76 ARG A CA 1
ATOM 615 C C . ARG A 1 76 ? -1.891 7.293 -5.514 1.00 89.94 76 ARG A C 1
ATOM 617 O O . ARG A 1 76 ? -0.768 7.694 -5.801 1.00 89.94 76 ARG A O 1
ATOM 624 N N . SER A 1 77 ? -2.124 6.053 -5.092 1.00 89.50 77 SER A N 1
ATOM 625 C CA . SER A 1 77 ? -1.100 5.004 -5.067 1.00 89.50 77 SER A CA 1
ATOM 626 C C . SER A 1 77 ? -0.589 4.673 -6.467 1.00 89.50 77 SER A C 1
ATOM 628 O O . SER A 1 77 ? 0.617 4.729 -6.703 1.00 89.50 77 SER A O 1
ATOM 630 N N . ILE A 1 78 ? -1.503 4.467 -7.421 1.00 88.75 78 ILE A N 1
ATOM 631 C CA . ILE A 1 78 ? -1.169 4.175 -8.823 1.00 88.75 78 ILE A CA 1
ATOM 632 C C . ILE A 1 78 ? -0.323 5.300 -9.428 1.00 88.75 78 ILE A C 1
ATOM 634 O O . ILE A 1 78 ? 0.699 5.031 -10.055 1.00 88.75 78 ILE A O 1
ATOM 638 N N . MET A 1 79 ? -0.696 6.565 -9.197 1.00 90.31 79 MET A N 1
ATOM 639 C CA . MET A 1 79 ? 0.095 7.708 -9.675 1.00 90.31 79 MET A CA 1
ATOM 640 C C . MET A 1 79 ? 1.535 7.686 -9.143 1.00 90.31 79 MET A C 1
ATOM 642 O O . MET A 1 79 ? 2.465 8.004 -9.883 1.00 90.31 79 MET A O 1
ATOM 646 N N . ARG A 1 80 ? 1.737 7.307 -7.872 1.00 91.69 80 ARG A N 1
ATOM 647 C CA . ARG A 1 80 ? 3.080 7.220 -7.277 1.00 91.69 80 ARG A CA 1
ATOM 648 C C . ARG A 1 80 ? 3.890 6.072 -7.866 1.00 91.69 80 ARG A C 1
ATOM 650 O O . ARG A 1 80 ? 5.035 6.294 -8.240 1.00 91.69 80 ARG A O 1
ATOM 657 N N . GLN A 1 81 ? 3.288 4.891 -7.995 1.00 90.00 81 GLN A N 1
ATOM 658 C CA . GLN A 1 81 ? 3.942 3.733 -8.610 1.00 90.00 81 GLN A CA 1
ATOM 659 C C . GLN A 1 81 ? 4.363 4.033 -10.053 1.00 90.00 81 GLN A C 1
ATOM 661 O O . GLN A 1 81 ? 5.472 3.704 -10.461 1.00 90.00 81 GLN A O 1
ATOM 666 N N . LEU A 1 82 ? 3.511 4.728 -10.813 1.00 90.56 82 LEU A N 1
ATOM 667 C CA . LEU A 1 82 ? 3.825 5.124 -12.184 1.00 90.56 82 LEU A CA 1
ATOM 668 C C . LEU A 1 82 ? 5.000 6.112 -12.246 1.00 90.56 82 LEU A C 1
ATOM 670 O O . LEU A 1 82 ? 5.861 5.984 -13.113 1.00 90.56 82 LEU A O 1
ATOM 674 N N . ALA A 1 83 ? 5.063 7.075 -11.322 1.00 92.25 83 ALA A N 1
ATOM 675 C CA . ALA A 1 83 ? 6.177 8.019 -11.238 1.00 92.25 83 ALA A CA 1
ATOM 676 C C . ALA A 1 83 ? 7.502 7.329 -10.865 1.00 92.25 83 ALA A C 1
ATOM 678 O O . ALA A 1 83 ? 8.552 7.654 -11.425 1.00 92.25 83 ALA A O 1
ATOM 679 N N . GLU A 1 84 ? 7.455 6.361 -9.950 1.00 92.56 84 GLU A N 1
ATOM 680 C CA . GLU A 1 84 ? 8.611 5.558 -9.542 1.00 92.56 84 GLU A CA 1
ATOM 681 C C . GLU A 1 84 ? 9.142 4.716 -10.706 1.00 92.56 84 GLU A C 1
ATOM 683 O O . GLU A 1 84 ? 10.313 4.838 -11.072 1.00 92.56 84 GLU A O 1
ATOM 688 N N . VAL A 1 85 ? 8.261 3.959 -11.368 1.00 93.44 85 VAL A N 1
ATOM 689 C CA . VAL A 1 85 ? 8.615 3.165 -12.552 1.00 93.44 85 VAL A CA 1
ATOM 690 C C . VAL A 1 85 ? 9.131 4.056 -13.681 1.00 93.44 85 VAL A C 1
ATOM 692 O O . VAL A 1 85 ? 10.151 3.738 -14.286 1.00 93.44 85 VAL A O 1
ATOM 695 N N . GLY A 1 86 ? 8.504 5.207 -13.937 1.00 93.06 86 GLY A N 1
ATOM 696 C CA . GLY A 1 86 ? 8.981 6.162 -14.941 1.00 93.06 86 GLY A CA 1
ATOM 697 C C . GLY A 1 86 ? 10.393 6.678 -14.644 1.00 93.06 86 GLY A C 1
ATOM 698 O O . GLY A 1 86 ? 11.235 6.746 -15.541 1.00 93.06 86 GLY A O 1
ATOM 699 N N . THR A 1 87 ? 10.682 6.973 -13.375 1.00 94.12 87 THR A N 1
ATOM 700 C CA . THR A 1 87 ? 12.021 7.390 -12.930 1.00 94.12 87 THR A CA 1
ATOM 701 C C . THR A 1 87 ? 13.043 6.270 -13.120 1.00 94.12 87 THR A C 1
ATOM 703 O O . THR A 1 87 ? 14.168 6.513 -13.559 1.00 94.12 87 THR A O 1
ATOM 706 N N . GLU A 1 88 ? 12.663 5.030 -12.827 1.00 92.19 88 GLU A N 1
ATOM 707 C CA . GLU A 1 88 ? 13.539 3.870 -12.961 1.00 92.19 88 GLU A CA 1
ATOM 708 C C . GLU A 1 88 ? 13.819 3.500 -14.427 1.00 92.19 88 GLU A C 1
ATOM 710 O O . GLU A 1 88 ? 14.958 3.175 -14.777 1.00 92.19 88 GLU A O 1
ATOM 715 N N . ILE A 1 89 ? 12.808 3.602 -15.298 1.00 93.00 89 ILE A N 1
ATOM 716 C CA . ILE A 1 89 ? 12.949 3.430 -16.751 1.00 93.00 89 ILE A CA 1
ATOM 717 C C . ILE A 1 89 ? 13.908 4.485 -17.298 1.00 93.00 89 ILE A C 1
ATOM 719 O O . ILE A 1 89 ? 14.877 4.139 -17.974 1.00 93.00 89 ILE A O 1
ATOM 723 N N . ALA A 1 90 ? 13.702 5.760 -16.949 1.00 93.50 90 ALA A N 1
ATOM 724 C CA . ALA A 1 90 ? 14.595 6.838 -17.363 1.00 93.50 90 ALA A CA 1
ATOM 725 C C . ALA A 1 90 ? 16.034 6.585 -16.887 1.00 93.50 90 ALA A C 1
ATOM 727 O O . ALA A 1 90 ? 16.979 6.664 -17.672 1.00 93.50 90 ALA A O 1
ATOM 728 N N . ARG A 1 91 ? 16.213 6.203 -15.616 1.00 93.62 91 ARG A N 1
ATOM 729 C CA . ARG A 1 91 ? 17.529 5.867 -15.054 1.00 93.62 91 ARG A CA 1
ATOM 730 C C . ARG A 1 91 ? 18.198 4.711 -15.799 1.00 93.62 91 ARG A C 1
ATOM 732 O O . ARG A 1 91 ? 19.401 4.772 -16.044 1.00 93.62 91 ARG A O 1
ATOM 739 N N . SER A 1 92 ? 17.438 3.682 -16.161 1.00 91.56 92 SER A N 1
ATOM 740 C CA . SER A 1 92 ? 17.950 2.510 -16.882 1.00 91.56 92 SER A CA 1
ATOM 741 C C . SER A 1 92 ? 18.312 2.837 -18.331 1.00 91.56 92 SER A C 1
ATOM 743 O O . SER A 1 92 ? 19.299 2.312 -18.837 1.00 91.56 92 SER A O 1
ATOM 745 N N . ALA A 1 93 ? 17.582 3.753 -18.972 1.00 90.81 93 ALA A N 1
ATOM 746 C CA . ALA A 1 93 ? 17.905 4.247 -20.309 1.00 90.81 93 ALA A CA 1
ATOM 747 C C . ALA A 1 93 ? 19.200 5.079 -20.327 1.00 90.81 93 ALA A C 1
ATOM 749 O O . ALA A 1 93 ? 20.017 4.924 -21.233 1.00 90.81 93 ALA A O 1
ATOM 750 N N . TYR A 1 94 ? 19.426 5.926 -19.314 1.00 91.81 94 TYR A N 1
ATOM 751 C CA . TYR A 1 94 ? 20.669 6.700 -19.195 1.00 91.81 94 TYR A CA 1
ATOM 752 C C . TYR A 1 94 ? 21.869 5.866 -18.729 1.00 91.81 94 TYR A C 1
ATOM 754 O O . TYR A 1 94 ? 23.006 6.195 -19.061 1.00 91.81 94 TYR A O 1
ATOM 762 N N . ASN A 1 95 ? 21.638 4.798 -17.959 1.00 92.19 95 ASN A N 1
ATOM 763 C CA . ASN A 1 95 ? 22.684 3.896 -17.484 1.00 92.19 95 ASN A CA 1
ATOM 764 C C . ASN A 1 95 ? 22.325 2.426 -17.778 1.00 92.19 95 ASN A C 1
ATOM 766 O O . ASN A 1 95 ? 21.874 1.702 -16.884 1.00 92.19 95 ASN A O 1
ATOM 770 N N . PRO A 1 96 ? 22.543 1.963 -19.021 1.00 86.12 96 PRO A N 1
ATOM 771 C CA . PRO A 1 96 ? 22.117 0.636 -19.461 1.00 86.12 96 PRO A CA 1
ATOM 772 C C . PRO A 1 96 ? 22.887 -0.518 -18.798 1.00 86.12 96 PRO A C 1
ATOM 774 O O . PRO A 1 96 ? 22.414 -1.652 -18.828 1.00 86.12 96 PRO A O 1
ATOM 777 N N . GLN A 1 97 ? 24.044 -0.261 -18.171 1.00 89.44 97 GLN A N 1
ATOM 778 C CA . GLN A 1 97 ? 24.880 -1.277 -17.504 1.00 89.44 97 GLN A CA 1
ATOM 779 C C . GLN A 1 97 ? 25.184 -2.512 -18.382 1.00 89.44 97 GLN A C 1
ATOM 781 O O . GLN A 1 97 ? 25.247 -3.637 -17.896 1.00 89.44 97 GLN A O 1
ATOM 786 N N . GLY A 1 98 ? 25.360 -2.311 -19.692 1.00 86.38 98 GLY A N 1
ATOM 787 C CA . GLY A 1 98 ? 25.648 -3.392 -20.645 1.00 86.38 98 GLY A CA 1
ATOM 788 C C . GLY A 1 98 ? 24.420 -4.155 -21.157 1.00 86.38 98 GLY A C 1
ATOM 789 O O . GLY A 1 98 ? 24.582 -5.119 -21.901 1.00 86.38 98 GLY A O 1
ATOM 790 N N . ARG A 1 99 ? 23.202 -3.732 -20.797 1.00 91.00 99 ARG A N 1
ATOM 791 C CA . ARG A 1 99 ? 21.954 -4.221 -21.401 1.0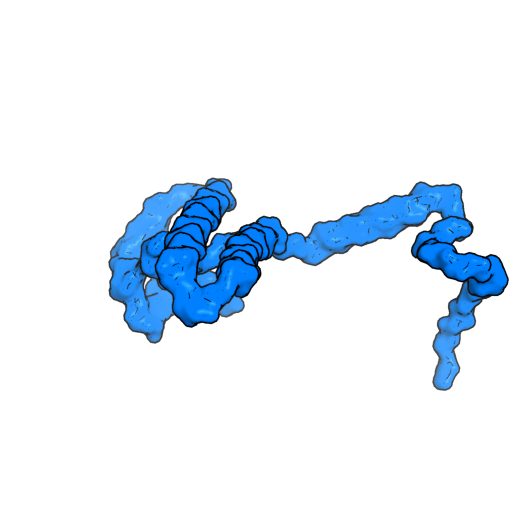0 91.00 99 ARG A CA 1
ATOM 792 C C . ARG A 1 99 ? 21.709 -3.537 -22.744 1.00 91.00 99 ARG A C 1
ATOM 794 O O . ARG A 1 99 ? 22.033 -2.363 -22.915 1.00 91.00 99 ARG A O 1
ATOM 801 N N . ASP A 1 100 ? 21.140 -4.279 -23.686 1.00 92.50 100 ASP A N 1
ATOM 802 C CA . ASP A 1 100 ? 20.697 -3.731 -24.964 1.00 92.50 100 ASP A CA 1
ATOM 803 C C . ASP A 1 100 ? 19.327 -3.044 -24.835 1.00 92.50 100 ASP A C 1
ATOM 805 O O . ASP A 1 100 ? 18.630 -3.156 -23.823 1.00 92.50 100 ASP A O 1
ATOM 809 N N . ALA A 1 101 ? 18.941 -2.302 -25.874 1.00 90.81 101 ALA A N 1
ATOM 810 C CA . ALA A 1 101 ? 17.672 -1.582 -25.891 1.00 90.81 101 ALA A CA 1
ATOM 811 C C . ALA A 1 101 ? 16.453 -2.520 -25.808 1.00 90.81 101 ALA A C 1
ATOM 813 O O . ALA A 1 101 ? 15.447 -2.138 -25.216 1.00 90.81 101 ALA A O 1
ATOM 814 N N . GLY A 1 102 ? 16.550 -3.736 -26.362 1.00 92.19 102 GLY A N 1
ATOM 815 C CA . GLY A 1 102 ? 15.477 -4.733 -26.319 1.00 92.19 102 GLY A CA 1
ATOM 816 C C . GLY A 1 102 ? 15.167 -5.168 -24.890 1.00 92.19 102 GLY A C 1
ATOM 817 O O . GLY A 1 102 ? 14.033 -5.038 -24.442 1.00 92.19 102 GLY A O 1
ATOM 818 N N . ARG A 1 103 ? 16.191 -5.554 -24.120 1.00 93.12 103 ARG A N 1
ATOM 819 C CA . ARG A 1 103 ? 16.014 -5.922 -22.708 1.00 93.12 103 ARG A CA 1
ATOM 820 C C . ARG A 1 103 ? 15.483 -4.777 -21.857 1.00 93.12 103 ARG A C 1
ATOM 822 O O . ARG A 1 103 ? 14.675 -5.010 -20.966 1.00 93.12 103 ARG A O 1
ATOM 829 N N . LEU A 1 104 ? 15.926 -3.545 -22.111 1.00 90.94 104 LEU A N 1
ATOM 830 C CA . LEU A 1 104 ? 15.419 -2.377 -21.385 1.00 90.94 104 LEU A CA 1
ATOM 831 C C . LEU A 1 104 ? 13.936 -2.116 -21.673 1.00 90.94 104 LEU A C 1
ATOM 833 O O . LEU A 1 104 ? 13.207 -1.720 -20.763 1.00 90.94 104 LEU A O 1
ATOM 837 N N . LEU A 1 105 ? 13.493 -2.349 -22.912 1.00 92.88 105 LEU A N 1
ATOM 838 C CA . LEU A 1 105 ? 12.086 -2.252 -23.286 1.00 92.88 105 LEU A CA 1
ATOM 839 C C . LEU A 1 105 ? 11.258 -3.340 -22.591 1.00 92.88 105 LEU A C 1
ATOM 841 O O . LEU A 1 105 ? 10.268 -3.012 -21.943 1.00 92.88 105 LEU A O 1
ATOM 845 N N . ASP A 1 106 ? 11.714 -4.594 -22.630 1.00 93.12 106 ASP A N 1
ATOM 846 C CA . ASP A 1 106 ? 11.036 -5.720 -21.975 1.00 93.12 106 ASP A CA 1
ATOM 847 C C . ASP A 1 106 ? 10.901 -5.500 -20.456 1.00 93.12 106 ASP A C 1
ATOM 849 O O . ASP A 1 106 ? 9.856 -5.760 -19.855 1.00 93.12 106 ASP A O 1
ATOM 853 N N . GLU A 1 107 ? 11.950 -5.000 -19.795 1.00 90.88 107 GLU A N 1
ATOM 854 C CA . GLU A 1 107 ? 11.903 -4.661 -18.368 1.00 90.88 107 GLU A CA 1
ATOM 855 C C . GLU A 1 107 ? 10.902 -3.532 -18.076 1.00 90.88 107 GLU A C 1
ATOM 857 O O . GLU A 1 107 ? 10.178 -3.588 -17.078 1.00 90.88 107 GLU A O 1
ATOM 862 N N . ALA A 1 108 ? 10.852 -2.508 -18.931 1.00 91.81 108 ALA A N 1
ATOM 863 C CA . ALA A 1 108 ? 9.914 -1.400 -18.794 1.00 91.81 108 ALA A CA 1
ATOM 864 C C . ALA A 1 108 ? 8.460 -1.869 -18.960 1.00 91.81 108 ALA A C 1
ATOM 866 O O . ALA A 1 108 ? 7.611 -1.527 -18.133 1.00 91.81 108 ALA A O 1
ATOM 867 N N . GLU A 1 109 ? 8.181 -2.689 -19.975 1.00 91.56 109 GLU A N 1
ATOM 868 C CA . GLU A 1 109 ? 6.859 -3.276 -20.208 1.00 91.56 109 GLU A CA 1
ATOM 869 C C . GLU A 1 109 ? 6.405 -4.116 -19.017 1.00 91.56 109 GLU A C 1
ATOM 871 O O . GLU A 1 109 ? 5.300 -3.915 -18.510 1.00 91.56 109 GLU A O 1
ATOM 876 N N . ASN A 1 110 ? 7.279 -4.986 -18.503 1.00 93.06 110 ASN A N 1
ATOM 877 C CA . ASN A 1 110 ? 6.979 -5.808 -17.333 1.00 93.06 110 ASN A CA 1
ATOM 878 C C . ASN A 1 110 ? 6.615 -4.960 -16.104 1.00 93.06 110 ASN A C 1
ATOM 880 O O . ASN A 1 110 ? 5.648 -5.267 -15.405 1.00 93.06 110 ASN A O 1
ATOM 884 N N . LYS A 1 111 ? 7.340 -3.866 -15.847 1.00 90.25 111 LYS A N 1
ATOM 885 C CA . LYS A 1 111 ? 7.063 -2.975 -14.706 1.00 90.25 111 LYS A CA 1
ATOM 886 C C . LYS A 1 111 ? 5.735 -2.240 -14.845 1.00 90.25 111 LYS A C 1
ATOM 888 O O . LYS A 1 111 ? 4.959 -2.173 -13.893 1.00 90.25 111 LYS A O 1
ATOM 893 N N . VAL A 1 112 ? 5.444 -1.712 -16.032 1.00 90.25 112 VAL A N 1
ATOM 894 C CA . VAL A 1 112 ? 4.161 -1.045 -16.301 1.00 90.25 112 VAL A CA 1
ATOM 895 C C . VAL A 1 112 ? 3.007 -2.048 -16.207 1.00 90.25 112 VAL A C 1
ATOM 897 O O . VAL A 1 112 ? 1.961 -1.743 -15.626 1.00 90.25 112 VAL A O 1
ATOM 900 N N . PHE A 1 113 ? 3.208 -3.269 -16.705 1.00 89.44 113 PHE A N 1
ATOM 901 C CA . PHE A 1 113 ? 2.223 -4.339 -16.624 1.00 89.44 113 PHE A CA 1
ATOM 902 C C . PHE A 1 113 ? 1.909 -4.739 -15.176 1.00 89.44 113 PHE A C 1
ATOM 904 O O . PHE A 1 113 ? 0.739 -4.894 -14.833 1.00 89.44 113 PHE A O 1
ATOM 911 N N . GLN A 1 114 ? 2.910 -4.820 -14.291 1.00 88.25 114 GLN A N 1
ATOM 912 C CA . GLN A 1 114 ? 2.694 -5.103 -12.863 1.00 88.25 114 GLN A CA 1
ATOM 913 C C . GLN A 1 114 ? 1.787 -4.063 -12.182 1.00 88.25 114 GLN A C 1
ATOM 915 O O . GLN A 1 114 ? 0.913 -4.420 -11.383 1.00 88.25 114 GLN A O 1
ATOM 920 N N . ILE A 1 115 ? 1.921 -2.778 -12.532 1.00 85.12 115 ILE A N 1
ATOM 921 C CA . ILE A 1 115 ? 1.029 -1.721 -12.024 1.00 85.12 115 ILE A CA 1
ATOM 922 C C . ILE A 1 115 ? -0.409 -1.958 -12.509 1.00 85.12 115 ILE A C 1
ATOM 924 O O . ILE A 1 115 ? -1.361 -1.886 -11.718 1.00 85.12 115 ILE A O 1
ATOM 928 N N . ALA A 1 116 ? -0.577 -2.276 -13.796 1.00 83.50 116 ALA A N 1
ATOM 929 C CA . ALA A 1 116 ? -1.881 -2.557 -14.389 1.00 83.50 116 ALA A CA 1
ATOM 930 C C . ALA A 1 116 ? -2.547 -3.794 -13.759 1.00 83.50 116 ALA A C 1
ATOM 932 O O . ALA A 1 116 ? -3.724 -3.739 -13.392 1.00 83.50 116 ALA A O 1
ATOM 933 N N . GLU A 1 117 ? -1.793 -4.878 -13.551 1.00 82.44 117 GLU A N 1
ATOM 934 C CA . GLU A 1 117 ? -2.286 -6.109 -12.928 1.00 82.44 117 GLU A CA 1
ATOM 935 C C . GLU A 1 117 ? -2.732 -5.866 -11.479 1.00 82.44 117 GLU A C 1
ATOM 937 O O . GLU A 1 117 ? -3.826 -6.279 -11.083 1.00 82.44 117 GLU A O 1
ATOM 942 N N . SER A 1 118 ? -1.939 -5.130 -10.693 1.00 74.25 118 SER A N 1
ATOM 943 C CA . SER A 1 118 ? -2.324 -4.782 -9.322 1.00 74.25 118 SER A CA 1
ATOM 944 C C . SER A 1 118 ? -3.635 -3.981 -9.303 1.00 74.25 118 SER A C 1
ATOM 946 O O . SER A 1 118 ? -4.490 -4.167 -8.435 1.00 74.25 118 SER A O 1
ATOM 948 N N . THR A 1 119 ? -3.843 -3.100 -10.285 1.00 70.38 119 THR A N 1
ATOM 949 C CA . THR A 1 119 ? -5.071 -2.306 -10.424 1.00 70.38 119 THR A CA 1
ATOM 950 C C . THR A 1 119 ? -6.271 -3.180 -10.787 1.00 70.38 119 THR A C 1
ATOM 952 O O . THR A 1 119 ? -7.350 -3.001 -10.215 1.00 70.38 119 THR A O 1
ATOM 955 N N . ALA A 1 120 ? -6.088 -4.150 -11.686 1.00 67.88 120 ALA A N 1
ATOM 956 C CA . ALA A 1 120 ? -7.125 -5.096 -12.088 1.00 67.88 120 ALA A CA 1
ATOM 957 C C . ALA A 1 120 ? -7.559 -6.007 -10.929 1.00 67.88 120 ALA A C 1
ATOM 959 O O . ALA A 1 120 ? -8.758 -6.104 -10.662 1.00 67.88 120 ALA A O 1
ATOM 960 N N . LYS A 1 121 ? -6.608 -6.571 -10.168 1.00 64.12 121 LYS A N 1
ATOM 961 C CA . LYS A 1 121 ? -6.886 -7.377 -8.960 1.00 64.12 121 LYS A CA 1
ATOM 962 C C . LYS A 1 121 ? -7.687 -6.593 -7.917 1.00 64.12 121 LYS A C 1
ATOM 964 O O . LYS A 1 121 ? -8.585 -7.130 -7.279 1.00 64.12 121 LYS A O 1
ATOM 969 N N . SER A 1 122 ? -7.424 -5.292 -7.777 1.00 61.91 122 SER A N 1
ATOM 970 C CA . SER A 1 122 ? -8.194 -4.431 -6.874 1.00 61.91 122 SER A CA 1
ATOM 971 C C . SER A 1 122 ? -9.612 -4.116 -7.369 1.00 61.91 122 SER A C 1
ATOM 973 O O . SER A 1 122 ? -10.469 -3.852 -6.522 1.00 61.91 122 SER A O 1
ATOM 975 N N . LYS A 1 123 ? -9.867 -4.110 -8.686 1.00 56.91 123 LYS A N 1
ATOM 976 C CA . LYS A 1 123 ? -11.209 -3.906 -9.269 1.00 56.91 123 LYS A CA 1
ATOM 977 C C . LYS A 1 123 ? -12.034 -5.192 -9.298 1.00 56.91 123 LYS A C 1
ATOM 979 O O . LYS A 1 123 ? -13.225 -5.133 -9.026 1.00 56.91 123 LYS A O 1
ATOM 984 N N . GLN A 1 124 ? -11.401 -6.337 -9.541 1.00 49.81 124 GLN A N 1
ATOM 985 C CA . GLN A 1 124 ? -11.989 -7.670 -9.379 1.00 49.81 124 GLN A CA 1
ATOM 986 C C . GLN A 1 124 ? -12.022 -8.096 -7.903 1.00 49.81 124 GLN A C 1
ATOM 988 O O . GLN A 1 124 ? -11.714 -9.240 -7.575 1.00 49.81 124 GLN A O 1
ATOM 993 N N . GLY A 1 125 ? -12.356 -7.172 -6.991 1.00 45.81 125 GLY A N 1
ATOM 994 C CA . GLY A 1 125 ? -12.644 -7.547 -5.608 1.00 45.81 125 GLY A CA 1
ATOM 995 C C . GLY A 1 125 ? -13.660 -8.680 -5.634 1.00 45.81 125 GLY A C 1
ATOM 996 O O . GLY A 1 125 ? -14.629 -8.552 -6.377 1.00 45.81 125 GLY A O 1
ATOM 997 N N . PHE A 1 126 ? -13.354 -9.774 -4.924 1.00 43.78 126 PHE A N 1
ATOM 998 C CA . PHE A 1 126 ? -14.140 -11.004 -4.827 1.00 43.78 126 PHE A CA 1
ATOM 999 C C . PHE A 1 126 ? -15.589 -10.771 -5.259 1.00 43.78 126 PHE A C 1
ATOM 1001 O O . PHE A 1 126 ? -16.377 -10.220 -4.493 1.00 43.78 126 PHE A O 1
ATOM 1008 N N . LEU A 1 127 ? -15.925 -11.149 -6.499 1.00 43.72 127 LEU A N 1
ATOM 1009 C CA . LEU A 1 127 ? -17.310 -11.466 -6.813 1.00 43.72 127 LEU A CA 1
ATOM 1010 C C . LEU A 1 127 ? -17.659 -12.537 -5.790 1.00 43.72 127 LEU A C 1
ATOM 1012 O O . LEU A 1 127 ? -17.089 -13.632 -5.830 1.00 43.72 127 LEU A O 1
ATOM 1016 N N . GLU A 1 128 ? -18.470 -12.175 -4.797 1.00 43.25 128 GLU A N 1
ATOM 1017 C CA . GLU A 1 128 ? -18.952 -13.141 -3.829 1.00 43.25 128 GLU A CA 1
ATOM 1018 C C . GLU A 1 128 ? -19.522 -14.295 -4.663 1.00 43.25 128 GLU A C 1
ATOM 1020 O O . GLU A 1 128 ? -20.277 -14.059 -5.608 1.00 43.25 128 GLU A O 1
ATOM 1025 N N . MET A 1 129 ? -19.133 -15.540 -4.360 1.00 48.16 129 MET A N 1
ATOM 1026 C CA . MET A 1 129 ? -19.613 -16.728 -5.083 1.00 48.16 129 MET A CA 1
ATOM 1027 C C . MET A 1 129 ? -21.117 -16.702 -5.454 1.00 48.16 129 MET A C 1
ATOM 1029 O O . MET A 1 129 ? -21.443 -17.218 -6.525 1.00 48.16 129 MET A O 1
ATOM 1033 N N . PRO A 1 130 ? -22.031 -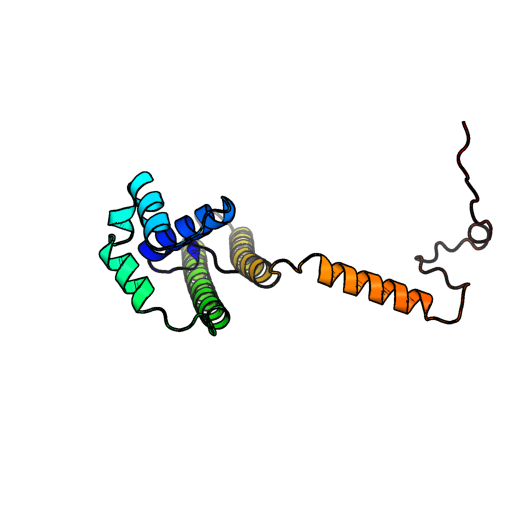16.098 -4.660 1.00 56.81 130 PRO A N 1
ATOM 1034 C CA . PRO A 1 130 ? -23.417 -15.856 -5.060 1.00 56.81 130 PRO A CA 1
ATOM 1035 C C . PRO A 1 130 ? -23.638 -15.183 -6.426 1.00 56.81 130 PRO A C 1
ATOM 1037 O O . PRO A 1 130 ? -24.557 -15.584 -7.139 1.00 56.81 130 PRO A O 1
ATOM 1040 N N . ASP A 1 131 ? -22.834 -14.187 -6.811 1.00 55.12 131 ASP A N 1
ATOM 1041 C CA . ASP A 1 131 ? -23.054 -13.423 -8.050 1.00 55.12 131 ASP A CA 1
ATOM 1042 C C . ASP A 1 131 ? -22.571 -14.191 -9.286 1.00 55.12 131 ASP A C 1
ATOM 1044 O O . ASP A 1 131 ? -23.262 -14.219 -10.305 1.00 55.12 131 ASP A O 1
ATOM 1048 N N . LEU A 1 132 ? -21.455 -14.920 -9.165 1.00 55.59 132 LEU A N 1
ATOM 1049 C CA . LEU A 1 132 ? -21.002 -15.865 -10.195 1.00 55.59 132 LEU A CA 1
ATOM 1050 C C . LEU A 1 132 ? -21.988 -17.029 -10.363 1.00 55.59 132 LEU A C 1
ATOM 1052 O O . LEU A 1 132 ? -22.269 -17.443 -11.485 1.00 55.59 132 LEU A O 1
ATOM 1056 N N . LEU A 1 133 ? -22.563 -17.536 -9.267 1.00 58.31 133 LEU A N 1
ATOM 1057 C CA . LEU A 1 133 ? -23.604 -18.564 -9.329 1.00 58.31 133 LEU A CA 1
ATOM 1058 C C . LEU A 1 133 ? -24.874 -18.046 -10.006 1.00 58.31 133 LEU A C 1
ATOM 1060 O O . LEU A 1 133 ? -25.452 -18.773 -10.806 1.00 58.31 133 LEU A O 1
ATOM 1064 N N . LYS A 1 134 ? -25.293 -16.800 -9.751 1.00 62.09 134 LYS A N 1
ATOM 1065 C CA . LYS A 1 134 ? -26.416 -16.186 -10.477 1.00 62.09 134 LYS A CA 1
ATOM 1066 C C . LYS A 1 134 ? -26.141 -16.072 -11.967 1.00 62.09 134 LYS A C 1
ATOM 1068 O O . LYS A 1 134 ? -27.033 -16.373 -12.748 1.00 62.09 134 LYS A O 1
ATOM 1073 N N . GLU A 1 135 ? -24.939 -15.671 -12.363 1.00 60.75 135 GLU A N 1
ATOM 1074 C CA . GLU A 1 135 ? -24.581 -15.547 -13.778 1.00 60.75 135 GLU A CA 1
ATOM 1075 C C . GLU A 1 135 ? -24.559 -16.918 -14.475 1.00 60.75 135 GLU A C 1
ATOM 1077 O O . GLU A 1 135 ? -25.075 -17.069 -15.582 1.00 60.75 135 GLU A O 1
ATOM 1082 N N . VAL A 1 136 ? -24.051 -17.951 -13.794 1.00 61.28 136 VAL A N 1
ATOM 1083 C CA . VAL A 1 136 ? -24.078 -19.337 -14.286 1.00 61.28 136 VAL A CA 1
ATOM 1084 C C . VAL A 1 136 ? -25.507 -19.881 -14.345 1.00 61.28 136 VAL A C 1
ATOM 1086 O O . VAL A 1 136 ? -25.881 -20.467 -15.356 1.00 61.28 136 VAL A O 1
ATOM 1089 N N . VAL A 1 137 ? -26.332 -19.658 -13.318 1.00 64.69 137 VAL A N 1
ATOM 1090 C CA . VAL A 1 137 ? -27.737 -20.099 -13.290 1.00 64.69 137 VAL A CA 1
ATOM 1091 C C . VAL A 1 137 ? -28.562 -19.366 -14.343 1.00 64.69 137 VAL A C 1
ATOM 1093 O O . VAL A 1 137 ? -29.297 -20.015 -15.069 1.00 64.69 137 VAL A O 1
ATOM 1096 N N . GLN A 1 138 ? -28.387 -18.055 -14.524 1.00 65.44 138 GLN A N 1
ATOM 1097 C CA . GLN A 1 138 ? -29.041 -17.303 -15.601 1.00 65.44 138 GLN A CA 1
ATOM 1098 C C . GLN A 1 138 ? -28.609 -17.788 -16.983 1.00 65.44 138 GLN A C 1
ATOM 1100 O O . GLN A 1 138 ? -29.412 -17.803 -17.914 1.00 65.44 138 GLN A O 1
ATOM 1105 N N . ARG A 1 139 ? -27.350 -18.210 -17.131 1.00 59.81 139 ARG A N 1
ATOM 1106 C CA . ARG A 1 139 ? -26.862 -18.800 -18.376 1.00 59.81 139 ARG A CA 1
ATOM 1107 C C . ARG A 1 139 ? -27.446 -20.190 -18.617 1.00 59.81 139 ARG A C 1
ATOM 1109 O O . ARG A 1 139 ? -27.764 -20.497 -19.759 1.00 59.81 139 ARG A O 1
ATOM 1116 N N . ILE A 1 140 ? -27.640 -20.992 -17.570 1.00 60.59 140 ILE A N 1
ATOM 1117 C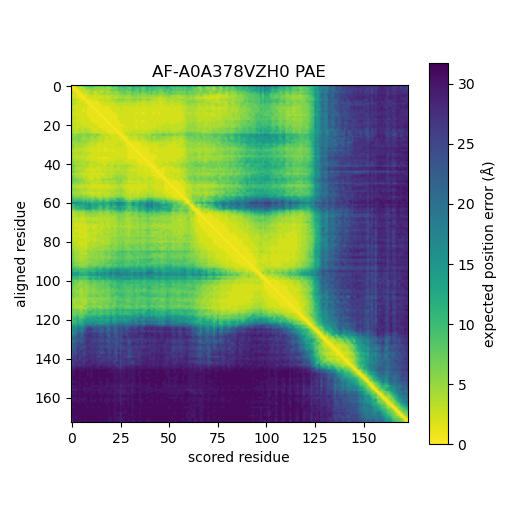 CA . ILE A 1 140 ? -28.366 -22.268 -17.636 1.00 60.59 140 ILE A CA 1
ATOM 1118 C C . ILE A 1 140 ? -29.840 -22.012 -17.982 1.00 60.59 140 ILE A C 1
ATOM 1120 O O . ILE A 1 140 ? -30.333 -22.599 -18.937 1.00 60.59 140 ILE A O 1
ATOM 1124 N N . ASP A 1 141 ? -30.517 -21.078 -17.317 1.00 59.94 141 ASP A N 1
ATOM 1125 C CA . ASP A 1 141 ? -31.912 -20.722 -17.603 1.00 59.94 141 ASP A CA 1
ATOM 1126 C C . ASP A 1 141 ? -32.089 -20.176 -19.024 1.00 59.94 141 ASP A C 1
ATOM 1128 O O . ASP A 1 141 ? -33.047 -20.545 -19.695 1.00 59.94 141 ASP A O 1
ATOM 1132 N N . MET A 1 142 ? -31.165 -19.358 -19.544 1.00 58.69 142 MET A N 1
ATOM 1133 C CA . MET A 1 142 ? -31.201 -18.913 -20.947 1.00 58.69 142 MET A CA 1
ATOM 1134 C C . MET A 1 142 ? -31.004 -20.059 -21.941 1.00 58.69 142 MET A C 1
ATOM 1136 O O . MET A 1 142 ? -31.563 -20.012 -23.035 1.00 58.69 142 MET A O 1
ATOM 1140 N N . LEU A 1 143 ? -30.196 -21.063 -21.592 1.00 56.78 143 LEU A N 1
ATOM 1141 C CA . LEU A 1 143 ? -29.992 -22.247 -22.426 1.00 56.78 143 LEU A CA 1
ATOM 1142 C C . LEU A 1 143 ? -31.215 -23.171 -22.397 1.00 56.78 143 LEU A C 1
ATOM 1144 O O . LEU A 1 143 ? -31.589 -23.696 -23.438 1.00 56.78 143 LEU A O 1
ATOM 1148 N N . TYR A 1 144 ? -31.866 -23.312 -21.241 1.00 53.97 144 TYR A N 1
ATOM 1149 C CA . TYR A 1 144 ? -33.078 -24.120 -21.073 1.00 53.97 144 TYR A CA 1
ATOM 1150 C C . TYR A 1 144 ? -34.356 -23.430 -21.572 1.00 53.97 144 TYR A C 1
ATOM 1152 O O . TYR A 1 144 ? -35.285 -24.111 -21.991 1.00 53.97 144 TYR A O 1
ATOM 1160 N N . SER A 1 145 ? -34.407 -22.095 -21.565 1.00 55.97 145 SER A N 1
ATOM 1161 C CA . SER A 1 145 ? -35.551 -21.307 -22.059 1.00 55.97 145 SER A CA 1
ATOM 1162 C C . SER A 1 145 ? -35.540 -21.116 -23.579 1.00 55.97 145 SER A C 1
ATOM 1164 O O . SER A 1 145 ? -36.409 -20.437 -24.123 1.00 55.97 145 SER A O 1
ATOM 1166 N N . ARG A 1 146 ? -34.554 -21.678 -24.292 1.00 50.97 146 ARG A N 1
ATOM 1167 C CA . ARG A 1 146 ? -34.663 -21.864 -25.739 1.00 50.97 146 ARG A CA 1
ATOM 1168 C C . ARG A 1 146 ? -35.524 -23.100 -25.967 1.00 50.97 146 ARG A C 1
ATOM 1170 O O . ARG A 1 146 ? -35.072 -24.215 -25.735 1.00 50.97 146 ARG A O 1
ATOM 1177 N N . ASP A 1 147 ? -36.751 -22.875 -26.425 1.00 46.75 147 ASP A N 1
ATOM 1178 C CA . ASP A 1 147 ? -37.722 -23.885 -26.862 1.00 46.75 147 ASP A CA 1
ATOM 1179 C C . ASP A 1 147 ? -37.213 -24.712 -28.065 1.00 46.75 147 ASP A C 1
ATOM 1181 O O . ASP A 1 147 ? -37.788 -24.642 -29.144 1.00 46.75 147 ASP A O 1
ATOM 1185 N N . ASN A 1 148 ? -36.115 -25.462 -27.919 1.00 48.44 148 ASN A N 1
ATOM 1186 C CA . ASN A 1 148 ? -35.635 -26.471 -28.871 1.00 48.44 148 ASN A CA 1
ATOM 1187 C C . ASN A 1 148 ? -34.692 -27.468 -28.159 1.00 48.44 148 ASN A C 1
ATOM 1189 O O . ASN A 1 148 ? -33.519 -27.155 -27.953 1.00 48.44 148 ASN A O 1
ATOM 1193 N N . PRO A 1 149 ? -35.156 -28.685 -27.811 1.00 46.53 149 PRO A N 1
ATOM 1194 C CA . PRO A 1 149 ? -34.386 -29.675 -27.045 1.00 46.53 149 PRO A CA 1
ATOM 1195 C C . PRO A 1 149 ? -33.241 -30.377 -27.800 1.00 46.53 149 PRO A C 1
ATOM 1197 O O . PRO A 1 149 ? -32.713 -31.354 -27.280 1.00 46.53 149 PRO A O 1
ATOM 1200 N N . ASP A 1 150 ? -32.872 -29.931 -29.005 1.00 49.47 150 ASP A N 1
ATOM 1201 C CA . ASP A 1 150 ? -32.010 -30.696 -29.927 1.00 49.47 150 ASP A CA 1
ATOM 1202 C C . ASP A 1 150 ? -30.771 -29.936 -30.438 1.00 49.47 150 ASP A C 1
ATOM 1204 O O . ASP A 1 150 ? -30.050 -30.436 -31.301 1.00 49.47 150 ASP A O 1
ATOM 1208 N N . GLU A 1 151 ? -30.459 -28.751 -29.903 1.00 43.12 151 GLU A N 1
ATOM 1209 C CA . GLU A 1 151 ? -29.258 -28.006 -30.305 1.00 43.12 151 GLU A CA 1
ATOM 1210 C C . GLU A 1 151 ? -28.203 -28.034 -29.191 1.00 43.12 151 GLU A C 1
ATOM 1212 O O . GLU A 1 151 ? -28.090 -27.145 -28.346 1.00 43.12 151 GLU A O 1
ATOM 1217 N N . VAL A 1 152 ? -27.449 -29.133 -29.173 1.00 48.19 152 VAL A N 1
ATOM 1218 C CA . VAL A 1 152 ? -26.302 -29.377 -28.294 1.00 48.19 152 VAL A CA 1
ATOM 1219 C C . VAL A 1 152 ? -25.341 -28.185 -28.349 1.00 48.19 152 VAL A C 1
ATOM 1221 O O . VAL A 1 152 ? -24.714 -27.911 -29.371 1.00 48.19 152 VAL A O 1
ATOM 1224 N N . THR A 1 153 ? -25.170 -27.491 -27.222 1.00 47.53 153 THR A N 1
ATOM 1225 C CA . THR A 1 153 ? -24.109 -26.493 -27.048 1.00 47.53 153 THR A CA 1
ATOM 1226 C C . THR A 1 153 ? -22.770 -27.193 -26.843 1.00 47.53 153 THR A C 1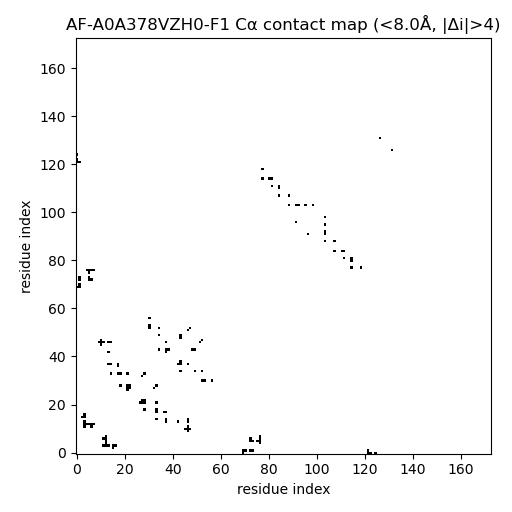
ATOM 1228 O O . THR A 1 153 ? -22.249 -27.290 -25.733 1.00 47.53 153 THR A O 1
ATOM 1231 N N . GLY A 1 154 ? -22.221 -27.709 -27.931 1.00 45.88 154 GLY A N 1
ATOM 1232 C CA . GLY A 1 154 ? -20.864 -28.217 -28.027 1.00 45.88 154 GLY A CA 1
ATOM 1233 C C . GLY A 1 154 ? -20.253 -27.715 -29.324 1.00 45.88 154 GLY A C 1
ATOM 1234 O O . GLY A 1 154 ? -20.953 -27.513 -30.313 1.00 45.88 154 GLY A O 1
ATOM 1235 N N . VAL A 1 155 ? -18.942 -27.479 -29.329 1.00 45.00 155 VAL A N 1
ATOM 1236 C CA . VAL A 1 155 ? -18.209 -27.232 -30.577 1.00 45.00 155 VAL A CA 1
ATOM 1237 C C . VAL A 1 155 ? -18.487 -28.427 -31.505 1.00 45.00 155 VAL A C 1
ATOM 1239 O O . VAL A 1 155 ? -18.207 -29.554 -31.089 1.00 45.00 155 VAL A O 1
ATOM 1242 N N . PRO A 1 156 ? -19.060 -28.240 -32.709 1.00 44.97 156 PRO A N 1
ATOM 1243 C CA . PRO A 1 156 ? -19.467 -29.359 -33.548 1.00 44.97 156 PRO A CA 1
ATOM 1244 C C . PRO A 1 156 ? -18.226 -30.131 -33.995 1.00 44.97 156 PRO A C 1
ATOM 1246 O O . PRO A 1 156 ? -17.408 -29.641 -34.770 1.00 44.97 156 PRO A O 1
ATOM 1249 N N . THR A 1 157 ? -18.081 -31.356 -33.498 1.00 53.12 157 THR A N 1
ATOM 1250 C CA . THR A 1 157 ? -16.978 -32.261 -33.851 1.00 53.12 157 THR A CA 1
ATOM 1251 C C . THR A 1 157 ? -17.172 -32.916 -35.223 1.00 53.12 157 THR A C 1
ATOM 1253 O O . THR A 1 157 ? -16.282 -33.617 -35.693 1.00 53.12 157 THR A O 1
ATOM 1256 N N . GLY A 1 158 ? -18.302 -32.662 -35.898 1.00 50.16 158 GLY A N 1
ATOM 1257 C CA . GLY A 1 158 ? -18.543 -33.052 -37.291 1.00 50.16 158 GLY A CA 1
ATOM 1258 C C . GLY A 1 158 ? -18.977 -34.505 -37.509 1.00 50.16 158 GLY A C 1
ATOM 1259 O O . GLY A 1 158 ? -19.084 -34.927 -38.657 1.00 50.16 158 GLY A O 1
ATOM 1260 N N . PHE A 1 159 ? -19.264 -35.270 -36.450 1.00 43.59 159 PHE A N 1
ATOM 1261 C CA . PHE A 1 159 ? -19.689 -36.671 -36.552 1.00 43.59 159 PHE A CA 1
ATOM 1262 C C . PHE A 1 159 ? -21.112 -36.871 -36.009 1.00 43.59 159 PHE A C 1
ATOM 1264 O O . PHE A 1 159 ? -21.331 -36.928 -34.804 1.00 43.59 159 PHE A O 1
ATOM 1271 N N . ILE A 1 160 ? -22.077 -37.011 -36.923 1.00 51.41 160 ILE A N 1
ATOM 1272 C CA . ILE A 1 160 ? -23.533 -37.045 -36.661 1.00 51.41 160 ILE A CA 1
ATOM 1273 C C . ILE A 1 160 ? -23.983 -38.326 -35.917 1.00 51.41 160 ILE A C 1
ATOM 1275 O O . ILE A 1 160 ? -25.041 -38.348 -35.294 1.00 51.41 160 ILE A O 1
ATOM 1279 N N . ASP A 1 161 ? -23.172 -39.388 -35.921 1.00 45.81 161 ASP A N 1
ATOM 1280 C CA . ASP A 1 161 ? -23.570 -40.699 -35.382 1.00 45.81 161 ASP A CA 1
ATOM 1281 C C . ASP A 1 161 ? -23.302 -40.905 -33.879 1.00 45.81 161 ASP A C 1
ATOM 1283 O O . ASP A 1 161 ? -23.790 -41.877 -33.300 1.00 45.81 161 ASP A O 1
ATOM 1287 N N . LEU A 1 162 ? -22.558 -40.011 -33.217 1.00 46.09 162 LEU A N 1
ATOM 1288 C CA . LEU A 1 162 ? -22.214 -40.163 -31.793 1.00 46.09 162 LEU A CA 1
ATOM 1289 C C . LEU A 1 162 ? -23.162 -39.427 -30.829 1.00 46.09 162 LEU A C 1
ATOM 1291 O O . LEU A 1 162 ? -23.254 -39.838 -29.673 1.00 46.09 162 LEU A O 1
ATOM 1295 N N . ASP A 1 163 ? -23.925 -38.435 -31.300 1.00 47.22 163 ASP A N 1
ATOM 1296 C CA . ASP A 1 163 ? -24.851 -37.651 -30.460 1.00 47.22 163 ASP A CA 1
ATOM 1297 C C . ASP A 1 163 ? -26.228 -38.307 -30.260 1.00 47.22 163 ASP A C 1
ATOM 1299 O O . ASP A 1 163 ? -26.986 -37.926 -29.372 1.00 47.22 163 ASP A O 1
ATOM 1303 N N . LYS A 1 164 ? -26.559 -39.358 -31.021 1.00 45.66 164 LYS A N 1
ATOM 1304 C CA . LYS A 1 164 ? -27.870 -40.031 -30.929 1.00 45.66 164 LYS A CA 1
ATOM 1305 C C . LYS A 1 164 ? -27.977 -41.123 -29.866 1.00 45.66 164 LYS A C 1
ATOM 1307 O O . LYS A 1 164 ? -29.009 -41.790 -29.780 1.00 45.66 164 LYS A O 1
ATOM 1312 N N . LYS A 1 165 ? -26.943 -41.335 -29.049 1.00 40.38 165 LYS A N 1
ATOM 1313 C CA . LYS A 1 165 ? -26.971 -42.351 -27.989 1.00 40.38 165 LYS A CA 1
ATOM 1314 C C . LYS A 1 165 ? -26.786 -41.693 -26.621 1.00 40.38 165 LYS A C 1
ATOM 1316 O O . LYS A 1 165 ? -25.645 -41.542 -26.181 1.00 40.38 165 LYS A O 1
ATOM 1321 N N . PRO A 1 166 ? -27.873 -41.327 -25.913 1.00 41.16 166 PRO A N 1
ATOM 1322 C CA . PRO A 1 166 ? -27.756 -40.921 -24.521 1.00 41.16 166 PRO A CA 1
ATOM 1323 C C . PRO A 1 166 ? -27.182 -42.107 -23.743 1.00 41.16 166 PRO A C 1
ATOM 1325 O O . PRO A 1 166 ? -27.781 -43.184 -23.674 1.00 41.16 166 PRO A O 1
ATOM 1328 N N . ARG A 1 167 ? -25.966 -41.939 -23.216 1.00 39.06 167 ARG A N 1
ATOM 1329 C CA . ARG A 1 167 ? -25.320 -42.926 -22.351 1.00 39.06 167 ARG A CA 1
ATOM 1330 C C . ARG A 1 167 ? -26.105 -43.007 -21.043 1.00 39.06 167 ARG A C 1
ATOM 1332 O O . ARG A 1 167 ? -25.823 -42.286 -20.093 1.00 39.06 167 ARG A O 1
ATOM 1339 N N . VAL A 1 168 ? -27.075 -43.916 -20.991 1.00 41.69 168 VAL A N 1
ATOM 1340 C CA . VAL A 1 168 ? -27.505 -44.532 -19.736 1.00 41.69 168 VAL A CA 1
ATOM 1341 C C . VAL A 1 168 ? -26.309 -45.323 -19.211 1.00 41.69 168 VAL A C 1
ATOM 1343 O O . VAL A 1 168 ? -25.961 -46.376 -19.737 1.00 41.69 168 VAL A O 1
ATOM 1346 N N . CYS A 1 169 ? -25.653 -44.784 -18.190 1.00 39.03 169 CYS A N 1
ATOM 1347 C CA . CYS A 1 169 ? -24.822 -45.561 -17.283 1.00 39.03 169 CYS A CA 1
ATOM 1348 C C . CYS A 1 169 ? -25.381 -45.344 -15.874 1.00 39.03 169 CYS A C 1
ATOM 1350 O O . CYS A 1 169 ? -25.058 -44.357 -15.218 1.00 39.03 169 CYS A O 1
ATOM 1352 N N . SER A 1 170 ? -26.251 -46.252 -15.429 1.00 34.81 170 SER A N 1
ATOM 1353 C CA . SER A 1 170 ? -26.561 -46.422 -14.005 1.00 34.81 170 SER A CA 1
ATOM 1354 C C . SER A 1 170 ? -25.468 -47.272 -13.343 1.00 34.81 170 SER A C 1
ATOM 1356 O O . SER A 1 170 ? -24.941 -48.176 -13.996 1.00 34.81 170 SER A O 1
ATOM 1358 N N . PRO A 1 171 ? -25.124 -47.023 -12.067 1.00 41.34 171 PRO A N 1
ATOM 1359 C CA . PRO A 1 171 ? -24.134 -47.810 -11.346 1.00 41.34 171 PRO A CA 1
ATOM 1360 C C . PRO A 1 171 ? -24.793 -49.048 -10.726 1.00 41.34 171 PRO A C 1
ATOM 1362 O O . PRO A 1 171 ? -25.885 -48.943 -10.169 1.00 41.34 171 PRO A O 1
ATOM 1365 N N . ALA A 1 172 ? -24.130 -50.204 -10.769 1.00 37.06 172 ALA A N 1
ATOM 1366 C CA . ALA A 1 172 ? -24.456 -51.308 -9.869 1.00 37.06 172 ALA A CA 1
ATOM 1367 C C . ALA A 1 172 ? -23.278 -52.278 -9.677 1.00 37.06 172 ALA A C 1
ATOM 1369 O O . ALA A 1 172 ? -22.871 -52.938 -10.629 1.00 37.06 172 ALA A O 1
ATOM 1370 N N . THR A 1 173 ? -22.903 -52.405 -8.397 1.00 41.31 173 THR A N 1
ATOM 1371 C CA . THR A 1 173 ? -22.160 -53.478 -7.696 1.00 41.31 173 THR A CA 1
ATOM 1372 C C . THR A 1 173 ? -20.656 -53.595 -7.916 1.00 41.31 173 THR A C 1
ATOM 1374 O O . THR A 1 173 ? -20.224 -53.956 -9.028 1.00 41.31 173 THR A O 1
#

Radius of gyration: 26.73 Å; Cα contacts (8 Å, |Δi|>4): 82; chains: 1; bounding box: 63×66×59 Å

Sequence (173 aa):
MVSGEDFYRHEHRLIFRSITKLINESRPADVITVQEDLQRNEELEAAGGFEYLITLAQNTPSAANIRRYAEIVRERSIMRQLAEVGTEIARSAYNPQGRDAGRLLDEAENKVFQIAESTAKSKQGFLEMPDLLKEVVQRIDMLYSRDNPDEVTGVPTGFIDLDKKPRVCSPAT